Protein AF-A0A945ISU9-F1 (afdb_monomer)

Foldseek 3Di:
DPPPPDDDPVVVVVVVVVVVCCVPPVVVVCVVPVCLVVDPDVVSVVVD

Solvent-accessible surface area (backbone atoms only — not comparable to full-atom values): 3140 Å² total; per-residue (Å²): 134,81,83,81,87,74,74,55,73,78,55,48,58,56,52,55,52,51,50,52,47,39,62,73,57,46,47,57,51,40,72,78,43,79,53,54,94,76,49,91,53,69,78,58,61,75,80,110

Secondary structure (DSSP, 8-state):
--------HHHHHHHHHHHHHIIIIIHHHHHH-TTGGG-S-HHHHT--

Mean predicted aligned error: 10.21 Å

Sequence (48 aa):
MAWDFSTDPEFQTKLDWIQQFCDEKVEPLHRVFPHAVRWPNDAVRGYV

Structure (mmCIF, N/CA/C/O backbone):
data_AF-A0A945ISU9-F1
#
_entry.id   AF-A0A945ISU9-F1
#
loop_
_atom_site.group_PDB
_atom_site.id
_atom_site.type_symbol
_atom_site.label_atom_id
_atom_site.label_alt_id
_atom_site.label_comp_id
_atom_site.label_asym_id
_atom_site.label_entity_id
_atom_site.label_seq_id
_atom_site.pdbx_PDB_ins_code
_atom_site.Cartn_x
_atom_site.Cartn_y
_atom_site.Cartn_z
_atom_site.occupancy
_atom_site.B_iso_or_equiv
_atom_site.auth_seq_id
_atom_site.auth_comp_id
_atom_site.auth_asym_id
_atom_site.auth_atom_id
_atom_site.pdbx_PDB_model_num
ATOM 1 N N . MET A 1 1 ? -2.005 -14.328 26.341 1.00 52.44 1 MET A N 1
ATOM 2 C CA . MET A 1 1 ? -2.448 -13.031 25.796 1.00 52.44 1 MET A CA 1
ATOM 3 C C . MET A 1 1 ? -2.678 -13.232 24.312 1.00 52.44 1 MET A C 1
ATOM 5 O O . MET A 1 1 ? -1.705 -13.412 23.593 1.00 52.44 1 MET A O 1
ATOM 9 N N . ALA A 1 2 ? -3.933 -13.338 23.879 1.00 65.38 2 ALA A N 1
ATOM 10 C CA . ALA A 1 2 ? -4.249 -13.316 22.456 1.00 65.38 2 ALA A CA 1
ATOM 11 C C . ALA A 1 2 ? -4.306 -11.842 22.054 1.00 65.38 2 ALA A C 1
ATOM 13 O O . ALA A 1 2 ? -5.041 -11.071 22.665 1.00 65.38 2 ALA A O 1
ATOM 14 N N . TRP A 1 3 ? -3.449 -11.442 21.122 1.00 64.69 3 TRP A N 1
ATOM 15 C CA . TRP A 1 3 ? -3.517 -10.123 20.508 1.00 64.69 3 TRP A CA 1
ATOM 16 C C . TRP A 1 3 ? -4.885 -10.019 19.824 1.00 64.69 3 TRP A C 1
ATOM 18 O O . TRP A 1 3 ? -5.198 -10.851 18.972 1.0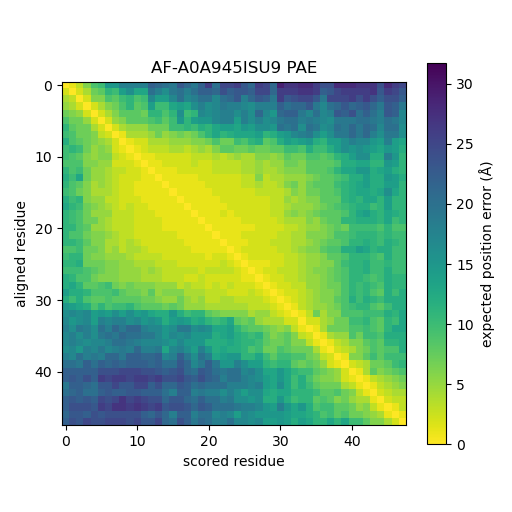0 64.69 3 TRP A O 1
ATOM 28 N N . ASP A 1 4 ? -5.721 -9.074 20.248 1.00 63.28 4 ASP A N 1
ATOM 29 C CA . ASP A 1 4 ? -7.021 -8.835 19.623 1.00 63.28 4 ASP A CA 1
ATOM 30 C C . ASP A 1 4 ? -6.805 -7.948 18.393 1.00 63.28 4 ASP A C 1
ATOM 32 O O . ASP A 1 4 ? -6.607 -6.738 18.508 1.00 63.28 4 ASP A O 1
ATOM 36 N N . PHE A 1 5 ? -6.749 -8.564 17.211 1.00 65.50 5 PHE A N 1
ATOM 37 C CA . PHE A 1 5 ? -6.703 -7.862 15.926 1.00 65.50 5 PHE A CA 1
ATOM 38 C C . PHE A 1 5 ? -8.123 -7.480 15.499 1.00 65.50 5 PHE A C 1
ATOM 40 O O . PHE A 1 5 ? -8.604 -7.883 14.441 1.00 65.50 5 PHE A O 1
ATOM 47 N N . SER A 1 6 ? -8.813 -6.729 16.351 1.00 67.00 6 SER A N 1
ATOM 48 C CA . SER A 1 6 ? -10.080 -6.106 15.997 1.00 67.00 6 SER A CA 1
ATOM 49 C C . SER A 1 6 ? -9.785 -4.741 15.383 1.00 67.00 6 SER A C 1
ATOM 51 O O . SER A 1 6 ? -9.225 -3.858 16.036 1.00 67.00 6 SER A O 1
ATOM 53 N N . THR A 1 7 ? -10.092 -4.590 14.096 1.00 68.06 7 THR A N 1
ATOM 54 C CA . THR A 1 7 ? -9.936 -3.313 13.390 1.00 68.06 7 THR A CA 1
ATOM 55 C C . THR A 1 7 ? -11.199 -2.495 13.617 1.00 68.06 7 THR A C 1
ATOM 57 O O . T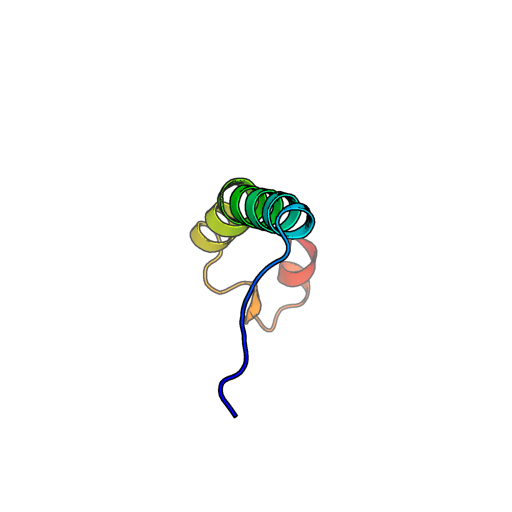HR A 1 7 ? -12.303 -2.982 13.376 1.00 68.06 7 THR A O 1
ATOM 60 N N . ASP A 1 8 ? -11.050 -1.257 14.083 1.00 78.62 8 ASP A N 1
ATOM 61 C CA . ASP A 1 8 ? -12.173 -0.328 14.189 1.00 78.62 8 ASP A CA 1
ATOM 62 C C . ASP A 1 8 ? -12.809 -0.131 12.792 1.00 78.62 8 ASP A C 1
ATOM 64 O O . ASP A 1 8 ? -12.070 0.036 11.811 1.00 78.62 8 ASP A O 1
ATOM 68 N N . PRO A 1 9 ? -14.148 -0.163 12.653 1.00 77.62 9 PRO A N 1
ATOM 69 C CA . PRO A 1 9 ? -14.821 0.003 11.364 1.00 77.62 9 PRO A CA 1
ATOM 70 C C . PRO A 1 9 ? -14.419 1.281 10.607 1.00 77.62 9 PRO A C 1
ATOM 72 O O . PRO A 1 9 ? -14.411 1.280 9.374 1.00 77.62 9 PRO A O 1
ATOM 75 N N . GLU A 1 10 ? -14.014 2.351 11.298 1.00 78.12 10 GLU A N 1
ATOM 76 C CA . GLU A 1 10 ? -13.492 3.555 10.638 1.00 78.12 10 GLU A CA 1
ATOM 77 C C . GLU A 1 10 ? -12.141 3.297 9.941 1.00 78.12 10 GLU A 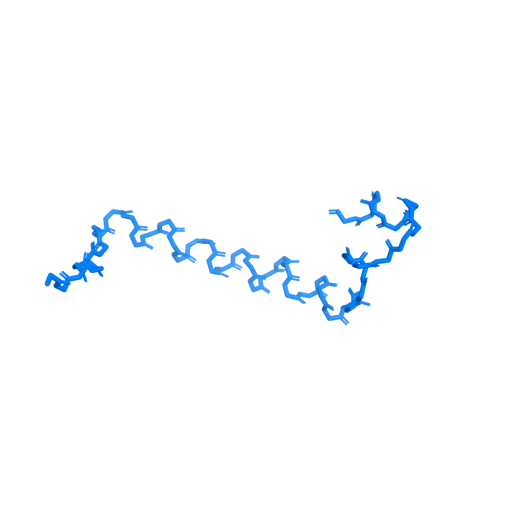C 1
ATOM 79 O O . GLU A 1 10 ? -11.860 3.817 8.856 1.00 78.12 10 GLU A O 1
ATOM 84 N N . PHE A 1 11 ? -11.300 2.445 10.529 1.00 81.81 11 PHE A N 1
ATOM 85 C CA . PHE A 1 11 ? -10.014 2.055 9.952 1.00 81.81 11 PHE A CA 1
ATOM 86 C C . PHE A 1 11 ? -10.161 1.056 8.808 1.00 81.81 11 PHE A C 1
ATOM 88 O O . PHE A 1 11 ? -9.341 1.085 7.888 1.00 81.81 11 PHE A O 1
ATOM 95 N N . GLN A 1 12 ? -11.220 0.243 8.805 1.00 84.94 12 GLN A N 1
ATOM 96 C CA . GLN A 1 12 ? -11.490 -0.703 7.723 1.00 84.94 12 GLN A CA 1
ATOM 97 C C . GLN A 1 12 ? -11.587 0.003 6.362 1.00 84.94 12 GLN A C 1
ATOM 99 O O . GLN A 1 12 ? -10.965 -0.426 5.397 1.00 84.94 12 GLN A O 1
ATOM 104 N N . THR A 1 13 ? -12.235 1.171 6.319 1.00 87.44 13 THR A N 1
ATOM 105 C CA . THR A 1 13 ? -12.356 1.973 5.087 1.00 87.44 13 THR A CA 1
ATOM 106 C C . THR A 1 13 ? -10.989 2.383 4.520 1.00 87.44 13 THR A C 1
ATOM 108 O O . THR A 1 13 ? -10.787 2.412 3.306 1.00 87.44 13 THR A O 1
ATOM 111 N N . LYS A 1 14 ? -10.015 2.693 5.387 1.00 87.81 14 LYS A N 1
ATOM 112 C CA . LYS A 1 14 ? -8.652 3.050 4.958 1.00 87.81 14 LYS A CA 1
ATOM 113 C C . LYS A 1 14 ? -7.897 1.831 4.436 1.00 87.81 14 LYS A C 1
ATOM 115 O O . LYS A 1 14 ? -7.146 1.962 3.475 1.00 87.81 14 LYS A O 1
ATOM 120 N N . LEU A 1 15 ? -8.090 0.664 5.050 1.00 89.62 15 LEU A N 1
ATOM 121 C CA . LEU A 1 15 ? -7.482 -0.587 4.591 1.00 89.62 15 LEU A CA 1
ATOM 122 C C . LEU A 1 15 ? -8.013 -0.994 3.217 1.00 89.62 15 LEU A C 1
ATOM 124 O O . LEU A 1 15 ? -7.221 -1.351 2.348 1.00 89.62 15 LEU A O 1
ATOM 128 N N . ASP A 1 16 ? -9.319 -0.856 2.997 1.00 90.31 16 ASP A N 1
ATOM 129 C CA . ASP A 1 16 ? -9.945 -1.163 1.711 1.00 90.31 16 ASP A CA 1
ATOM 130 C C . ASP A 1 16 ? -9.400 -0.245 0.599 1.00 90.31 16 ASP A C 1
ATOM 132 O O . ASP A 1 16 ? -9.092 -0.702 -0.503 1.00 90.31 16 ASP A O 1
ATOM 136 N N . TRP A 1 17 ? -9.173 1.039 0.908 1.00 93.69 17 TRP A N 1
ATOM 137 C CA . TRP A 1 17 ? -8.509 1.971 -0.009 1.00 93.69 17 TRP A CA 1
ATOM 138 C C . TRP A 1 17 ? -7.058 1.567 -0.320 1.00 93.69 17 TRP A C 1
ATOM 140 O O . TRP A 1 17 ? -6.644 1.602 -1.480 1.00 93.69 17 TRP A O 1
ATOM 150 N N . ILE A 1 18 ? -6.282 1.160 0.694 1.00 93.19 18 ILE A N 1
ATOM 151 C CA . ILE A 1 18 ? -4.899 0.689 0.498 1.00 93.19 18 ILE A CA 1
ATOM 152 C C . ILE A 1 18 ? -4.883 -0.543 -0.408 1.00 93.19 18 ILE A C 1
ATOM 154 O O . ILE A 1 18 ? -4.048 -0.623 -1.310 1.00 93.19 18 ILE A O 1
ATOM 158 N N . GLN A 1 19 ? -5.803 -1.484 -0.189 1.00 91.56 19 GLN A N 1
ATOM 159 C CA . GLN A 1 19 ? -5.913 -2.692 -0.999 1.00 91.56 19 GLN A CA 1
ATOM 160 C C . GLN A 1 19 ? -6.165 -2.341 -2.469 1.00 91.56 19 GLN A C 1
ATOM 162 O O . GLN A 1 19 ? -5.404 -2.765 -3.338 1.00 91.56 19 GLN A O 1
ATOM 167 N N . GLN A 1 20 ? -7.151 -1.481 -2.737 1.00 94.00 20 GLN A N 1
ATOM 168 C CA . GLN A 1 20 ? -7.448 -1.029 -4.095 1.00 94.00 20 GLN A CA 1
ATOM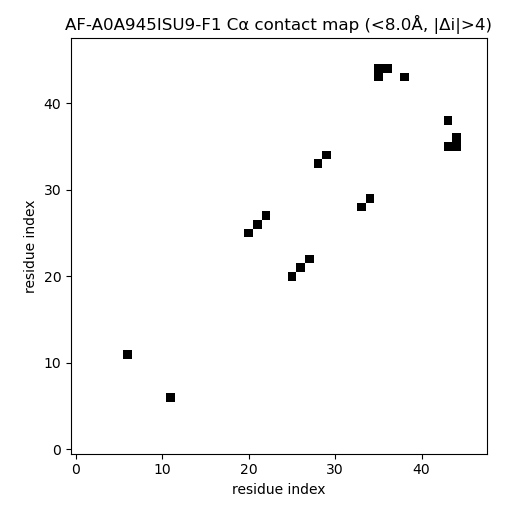 169 C C . GLN A 1 20 ? -6.241 -0.343 -4.754 1.00 94.00 20 GLN A C 1
ATOM 171 O O . GLN A 1 20 ? -5.923 -0.606 -5.913 1.00 94.00 20 GLN A O 1
ATOM 176 N N . PHE A 1 21 ? -5.531 0.518 -4.022 1.00 92.38 21 PHE A N 1
ATOM 177 C CA . PHE A 1 21 ? -4.340 1.190 -4.540 1.00 92.38 21 PHE A CA 1
ATOM 178 C C . PHE A 1 21 ? -3.223 0.201 -4.904 1.00 92.38 21 PHE A C 1
ATOM 180 O O . PHE A 1 21 ? -2.591 0.334 -5.957 1.00 92.38 21 PHE A O 1
ATOM 187 N N . CYS A 1 22 ? -2.981 -0.796 -4.052 1.00 90.19 22 CYS A N 1
ATOM 188 C CA . CYS A 1 22 ? -2.006 -1.846 -4.322 1.00 90.19 22 CYS A CA 1
ATOM 189 C C . CYS A 1 22 ? -2.352 -2.613 -5.603 1.00 90.19 22 CYS A C 1
ATOM 191 O O . CYS A 1 22 ? -1.474 -2.793 -6.448 1.00 90.19 22 CYS A O 1
ATOM 193 N N . ASP A 1 23 ? -3.617 -2.980 -5.789 1.00 90.56 23 ASP A N 1
ATOM 194 C CA . ASP A 1 23 ? -4.066 -3.745 -6.956 1.00 90.56 23 ASP A CA 1
ATOM 195 C C . ASP A 1 23 ? -4.010 -2.911 -8.251 1.00 90.56 23 ASP A C 1
ATOM 197 O O . ASP A 1 23 ? -3.584 -3.395 -9.299 1.00 90.56 23 ASP A O 1
ATOM 201 N N . GLU A 1 24 ? -4.378 -1.628 -8.198 1.00 92.44 24 GLU A N 1
ATOM 202 C CA . GLU A 1 24 ? -4.434 -0.771 -9.391 1.00 92.44 24 GLU A CA 1
ATOM 203 C C . GLU A 1 24 ? -3.082 -0.178 -9.805 1.00 92.44 24 GLU A C 1
ATOM 205 O O . GLU A 1 24 ? -2.867 0.111 -10.987 1.00 92.44 24 GLU A O 1
ATOM 210 N N . LYS A 1 25 ? -2.185 0.082 -8.848 1.00 86.56 2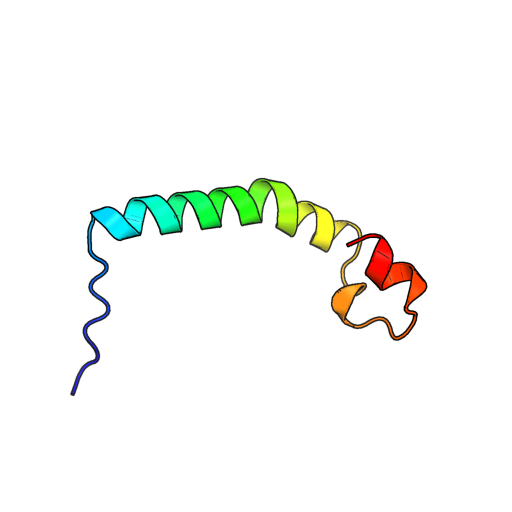5 LYS A N 1
ATOM 211 C CA . LYS A 1 25 ? -0.937 0.825 -9.097 1.00 86.56 25 LYS A CA 1
ATOM 212 C C . LYS A 1 25 ? 0.311 -0.006 -8.851 1.00 86.56 25 LYS A C 1
ATOM 214 O O . LYS A 1 25 ? 1.239 0.054 -9.655 1.00 86.56 25 LYS A O 1
ATOM 219 N N . VAL A 1 26 ? 0.342 -0.780 -7.770 1.00 83.81 26 VAL A N 1
ATOM 220 C CA . VAL A 1 26 ? 1.557 -1.478 -7.327 1.00 83.81 26 VAL A CA 1
ATOM 221 C C . VAL A 1 26 ? 1.713 -2.826 -8.033 1.00 83.81 26 VAL A C 1
ATOM 223 O O . VAL A 1 26 ? 2.790 -3.120 -8.554 1.00 83.81 26 VAL A O 1
ATOM 226 N N . GLU A 1 27 ? 0.651 -3.630 -8.113 1.00 84.81 27 GLU A N 1
ATOM 227 C CA . GLU A 1 27 ? 0.683 -4.951 -8.750 1.00 84.81 27 GLU A CA 1
ATOM 228 C C . GLU A 1 27 ? 1.084 -4.887 -10.238 1.00 84.81 27 GLU A C 1
ATOM 230 O O . GLU A 1 27 ? 1.979 -5.636 -10.647 1.00 84.81 27 GLU A O 1
ATOM 235 N N . PRO A 1 28 ? 0.534 -3.967 -11.060 1.00 84.56 28 PRO A N 1
ATOM 236 C CA . PRO A 1 28 ? 0.927 -3.848 -12.460 1.00 84.56 28 PRO A CA 1
ATOM 237 C C . PRO A 1 28 ? 2.403 -3.476 -12.612 1.00 84.56 28 PRO A C 1
ATOM 239 O O . PRO A 1 28 ? 3.092 -4.024 -13.473 1.00 84.56 28 PRO A O 1
ATOM 242 N N . LEU A 1 29 ? 2.917 -2.601 -11.742 1.00 79.50 29 LEU A N 1
ATOM 243 C CA . LEU A 1 29 ? 4.326 -2.217 -11.744 1.00 79.50 29 LEU A CA 1
ATOM 244 C C . LEU A 1 29 ? 5.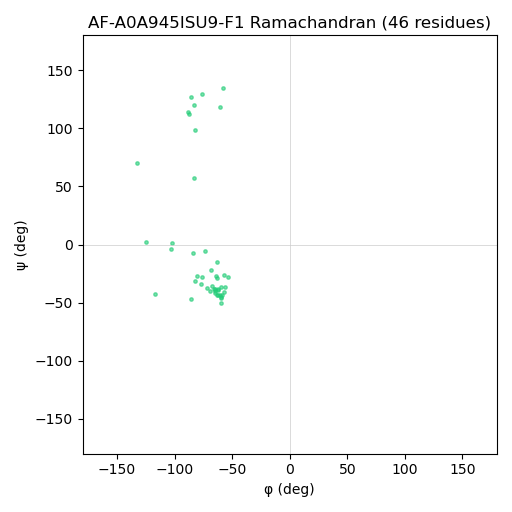228 -3.408 -11.392 1.00 79.50 29 LEU A C 1
ATOM 246 O O . LEU A 1 29 ? 6.257 -3.617 -12.036 1.00 79.50 29 LEU A O 1
ATOM 250 N N . HIS A 1 30 ? 4.810 -4.237 -10.432 1.00 76.56 30 HIS A N 1
ATOM 251 C CA . HIS A 1 30 ? 5.528 -5.455 -10.064 1.00 76.56 30 HIS A CA 1
ATOM 252 C C . HIS A 1 30 ? 5.554 -6.489 -11.199 1.00 76.56 30 HIS A C 1
ATOM 254 O O . HIS A 1 30 ? 6.581 -7.128 -11.420 1.00 76.56 30 HIS A O 1
ATOM 260 N N . ARG A 1 31 ? 4.459 -6.626 -11.960 1.00 80.81 31 ARG A N 1
ATOM 261 C CA . ARG A 1 31 ? 4.402 -7.527 -13.125 1.00 80.81 31 ARG A CA 1
ATOM 262 C C . ARG A 1 31 ? 5.339 -7.091 -14.252 1.00 80.81 31 ARG A C 1
ATOM 264 O O . ARG A 1 31 ? 5.937 -7.947 -14.898 1.00 80.81 31 ARG A O 1
ATOM 271 N N . VAL A 1 32 ? 5.475 -5.787 -14.493 1.00 80.44 32 VAL A N 1
ATOM 272 C CA . VAL A 1 32 ? 6.378 -5.259 -15.532 1.00 80.44 32 VAL A CA 1
ATOM 273 C C . VAL A 1 32 ? 7.841 -5.303 -15.072 1.00 80.44 32 VAL A C 1
ATOM 275 O O . VAL A 1 32 ? 8.730 -5.575 -15.877 1.00 80.44 32 VAL A O 1
ATOM 278 N N . PHE A 1 33 ? 8.103 -5.100 -13.776 1.00 70.88 33 PHE A N 1
ATOM 279 C CA . PHE A 1 33 ? 9.455 -5.018 -13.218 1.00 70.88 33 PHE A CA 1
ATOM 280 C C . PHE A 1 33 ? 9.643 -5.879 -11.950 1.00 70.88 33 PHE A C 1
ATOM 282 O O . PHE A 1 33 ? 9.871 -5.347 -10.858 1.00 70.88 33 PHE A O 1
ATOM 289 N N . PRO A 1 34 ? 9.653 -7.220 -12.068 1.00 68.69 34 PRO A N 1
ATOM 290 C CA . PRO A 1 34 ? 9.631 -8.143 -10.922 1.00 68.69 34 PRO A CA 1
ATOM 291 C C . PRO A 1 34 ? 10.858 -8.062 -9.994 1.00 68.69 34 PRO A C 1
ATOM 293 O O . PRO A 1 34 ? 10.829 -8.552 -8.863 1.00 68.69 34 PRO A O 1
ATOM 296 N N . HIS A 1 35 ? 11.953 -7.433 -10.436 1.00 67.75 35 HIS A N 1
ATOM 297 C CA . HIS A 1 35 ? 13.200 -7.330 -9.671 1.00 67.75 35 HIS A CA 1
ATOM 298 C C . HIS A 1 35 ? 13.707 -5.899 -9.465 1.00 67.75 35 HIS A C 1
ATOM 300 O O . HIS A 1 35 ? 14.743 -5.737 -8.822 1.00 67.75 35 HIS A O 1
ATOM 306 N N . ALA A 1 36 ? 12.993 -4.865 -9.930 1.00 64.62 36 ALA A N 1
ATOM 307 C CA . ALA A 1 36 ? 13.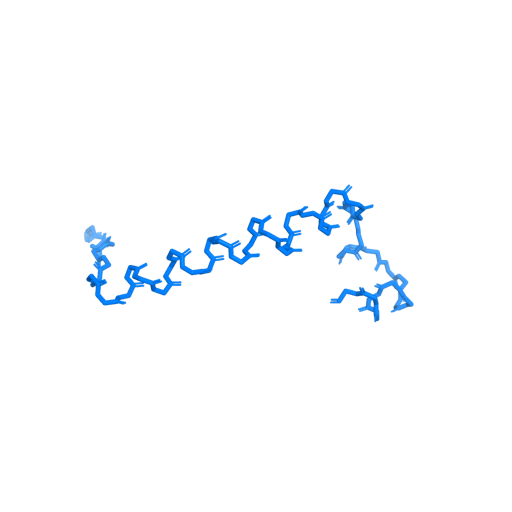478 -3.480 -9.863 1.00 64.62 36 ALA A CA 1
ATOM 308 C C . ALA A 1 36 ? 13.831 -3.027 -8.435 1.00 64.62 36 ALA A C 1
ATOM 310 O O . ALA A 1 36 ? 14.847 -2.372 -8.233 1.00 64.62 36 ALA A O 1
ATOM 311 N N . VAL A 1 37 ? 13.073 -3.471 -7.426 1.00 62.91 37 VAL A N 1
ATOM 312 C CA . VAL A 1 37 ? 13.329 -3.145 -6.008 1.00 62.91 37 VAL A CA 1
ATOM 313 C C . VAL A 1 37 ? 14.667 -3.705 -5.495 1.00 62.91 37 VAL A C 1
ATOM 315 O O . VAL A 1 37 ? 15.261 -3.143 -4.579 1.00 62.91 37 VAL A O 1
ATOM 318 N N . ARG A 1 38 ? 15.165 -4.808 -6.074 1.00 63.88 38 ARG A N 1
ATOM 319 C CA . ARG A 1 38 ? 16.439 -5.443 -5.682 1.00 63.88 38 ARG A CA 1
ATOM 320 C C . ARG A 1 38 ? 17.590 -5.124 -6.636 1.00 63.88 38 ARG A C 1
ATOM 322 O O . ARG A 1 38 ? 18.688 -5.643 -6.437 1.00 63.88 38 ARG A O 1
ATOM 329 N N . TRP A 1 39 ? 17.362 -4.324 -7.678 1.00 62.25 39 TRP A N 1
ATOM 330 C CA . TRP A 1 39 ? 18.407 -4.020 -8.647 1.00 62.25 39 TRP A CA 1
ATOM 331 C C . TRP A 1 39 ? 19.402 -3.002 -8.071 1.00 62.25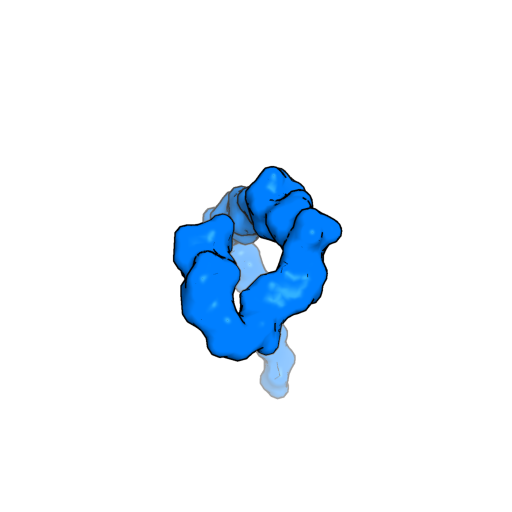 39 TRP A C 1
ATOM 333 O O . TRP A 1 39 ? 18.991 -1.959 -7.569 1.00 62.25 39 TRP A O 1
ATOM 343 N N . PRO A 1 40 ? 20.717 -3.276 -8.148 1.00 65.81 40 PRO A N 1
ATOM 344 C CA . PRO A 1 40 ? 21.748 -2.407 -7.577 1.00 65.81 40 PRO A CA 1
ATOM 345 C C . PRO A 1 40 ? 21.975 -1.111 -8.373 1.00 65.81 40 PRO A C 1
ATOM 347 O O . PRO A 1 40 ? 22.762 -0.271 -7.954 1.00 65.81 40 PRO A O 1
ATOM 350 N N . ASN A 1 41 ? 21.324 -0.948 -9.528 1.00 64.88 41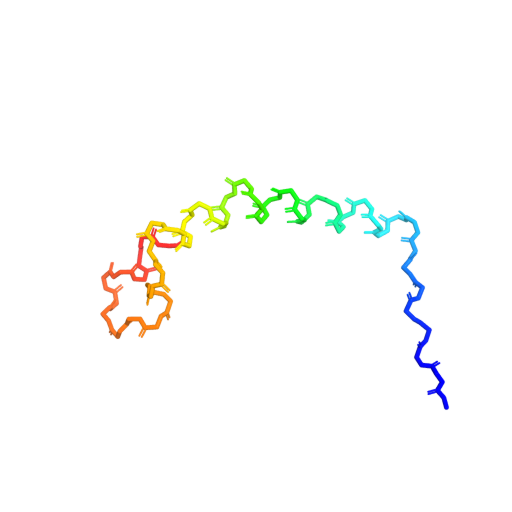 ASN A N 1
ATOM 351 C CA . ASN A 1 41 ? 21.483 0.218 -10.390 1.00 64.88 41 ASN A CA 1
ATOM 352 C C . ASN A 1 41 ? 20.510 1.341 -9.987 1.00 64.88 41 ASN A C 1
ATOM 354 O O . ASN A 1 41 ? 19.301 1.216 -10.196 1.00 64.88 41 ASN A O 1
ATOM 358 N N . ASP A 1 42 ? 21.046 2.453 -9.473 1.00 66.25 42 ASP A N 1
ATOM 359 C CA . ASP A 1 42 ? 20.279 3.630 -9.031 1.00 66.25 42 ASP A CA 1
ATOM 360 C C . ASP A 1 42 ? 19.394 4.238 -10.130 1.00 66.25 42 ASP A C 1
ATOM 362 O O . ASP A 1 42 ? 18.350 4.812 -9.829 1.00 66.25 42 ASP A O 1
ATOM 366 N N . ALA A 1 43 ? 19.744 4.060 -11.410 1.00 64.69 43 ALA A N 1
ATOM 367 C CA . ALA A 1 43 ? 18.934 4.561 -12.519 1.00 64.69 43 ALA A CA 1
ATOM 368 C C . ALA A 1 43 ? 17.537 3.916 -12.582 1.00 64.69 43 ALA A C 1
ATOM 370 O O . ALA A 1 43 ? 16.595 4.555 -13.035 1.00 64.69 43 ALA A O 1
ATOM 371 N N . VAL A 1 44 ? 17.383 2.673 -12.110 1.00 59.16 44 VAL A N 1
ATOM 372 C CA . VAL A 1 44 ? 16.087 1.967 -12.085 1.00 59.16 44 VAL A CA 1
ATOM 373 C C . VAL A 1 44 ? 15.240 2.415 -10.890 1.00 59.16 44 VAL A C 1
ATOM 375 O O . VAL A 1 44 ? 14.015 2.422 -10.969 1.00 59.16 44 VAL A O 1
ATOM 378 N N . ARG A 1 45 ? 15.886 2.868 -9.807 1.00 55.84 45 ARG A N 1
ATOM 379 C CA . ARG A 1 45 ? 15.229 3.378 -8.596 1.00 55.84 45 ARG A CA 1
ATOM 380 C C . ARG A 1 45 ? 14.504 4.712 -8.831 1.00 55.84 45 ARG A C 1
ATOM 382 O O . ARG A 1 45 ? 13.596 5.021 -8.080 1.00 55.84 45 ARG A O 1
ATOM 389 N N . GLY A 1 46 ? 14.879 5.477 -9.862 1.00 58.81 46 GLY A N 1
ATOM 390 C CA . GLY A 1 46 ? 14.233 6.750 -10.222 1.00 58.81 46 GLY A CA 1
ATOM 391 C C . GLY A 1 46 ? 12.971 6.633 -11.089 1.00 58.81 46 GLY A C 1
ATOM 392 O O . GLY A 1 46 ? 12.321 7.646 -11.332 1.00 58.81 46 GLY A O 1
ATOM 393 N N . TYR A 1 47 ? 12.638 5.431 -11.574 1.00 56.47 47 TYR A N 1
ATOM 394 C CA . TYR A 1 47 ? 11.428 5.159 -12.370 1.00 56.47 47 TYR A CA 1
ATOM 395 C C . TYR A 1 47 ? 10.308 4.467 -11.570 1.00 56.47 47 TYR A C 1
ATOM 397 O O . TYR A 1 47 ? 9.232 4.230 -12.122 1.00 56.47 47 TYR A O 1
ATOM 405 N N . VAL A 1 48 ? 10.569 4.132 -10.302 1.00 52.69 48 VAL A N 1
ATOM 406 C CA . VAL A 1 48 ? 9.610 3.606 -9.315 1.00 52.69 48 VAL A CA 1
ATOM 407 C C . VAL A 1 48 ? 9.281 4.724 -8.337 1.00 52.69 48 VAL A C 1
ATOM 409 O O . VAL A 1 48 ? 8.086 4.870 -8.006 1.00 52.69 48 VAL A O 1
#

pLDDT: mean 75.07, std 12.59, range [52.44, 94.0]

Radius of gyration: 16.28 Å; Cα contacts (8 Å, |Δi|>4): 10; chains: 1; bounding box: 37×20×41 Å